Protein AF-A0A7C5IDV8-F1 (afdb_monomer)

Solvent-accessible surface area (backbone atoms only — not comparable to full-atom values): 4995 Å² total; per-residue (Å²): 118,59,30,36,24,39,44,40,8,59,72,48,47,65,60,48,53,56,54,61,72,69,51,77,90,76,62,47,75,49,78,47,71,43,104,42,58,59,42,65,75,40,36,34,64,58,48,46,72,69,51,90,65,52,85,86,29,63,30,35,35,36,46,35,51,42,41,82,58,50,60,66,36,18,71,72,57,75,33,55,52,45,71,42,60,79,72,133

Mean predicted aligned error: 2.69 Å

Nearest PDB structures (foldseek):
  3kxl-assembly1_A  TM=4.896E-01  e=7.853E-01  Saccharolobus solfataricus
  3kxk-assembly1_A  TM=5.030E-01  e=1.680E+00  Saccharolobus solfataricus
  6fba-assembly1_B  TM=4.247E-01  e=6.494E-01  Plasmodium falciparum
  7zid-assembly1_A  TM=4.819E-01  e=1.577E+00  Plasmodium falciparum 3D7
  7zid-assembly1_B  TM=3.974E-01  e=3.372E+00  Plasmodium falciparum 3D7

Structure (mmCIF, N/CA/C/O backbone):
data_AF-A0A7C5IDV8-F1
#
_entry.id   AF-A0A7C5IDV8-F1
#
loop_
_atom_site.group_PDB
_atom_site.id
_atom_site.type_symbol
_atom_site.label_atom_id
_atom_site.label_alt_id
_atom_site.label_comp_id
_atom_site.label_asym_id
_atom_site.label_entity_id
_atom_site.label_seq_id
_atom_site.pdbx_PDB_ins_code
_atom_site.Cartn_x
_atom_site.Cartn_y
_atom_site.Cartn_z
_atom_site.occupancy
_atom_site.B_iso_or_equiv
_atom_site.auth_seq_id
_atom_site.auth_comp_id
_atom_site.auth_asym_id
_atom_site.auth_atom_id
_atom_site.pdbx_PDB_model_num
ATOM 1 N N . MET A 1 1 ? -15.792 -0.076 12.082 1.00 77.75 1 MET A N 1
ATOM 2 C CA . MET A 1 1 ? -15.204 1.141 11.477 1.00 77.75 1 MET A CA 1
ATOM 3 C C . MET A 1 1 ? -14.556 0.730 10.164 1.00 77.75 1 MET A C 1
ATOM 5 O O . MET A 1 1 ? -14.187 -0.436 10.086 1.00 77.75 1 MET A O 1
ATOM 9 N N . PRO A 1 2 ? -14.465 1.596 9.138 1.00 88.38 2 PRO A N 1
ATOM 10 C CA . PRO A 1 2 ? -13.808 1.216 7.888 1.00 88.38 2 PRO A CA 1
ATOM 11 C C . PRO A 1 2 ? -12.342 0.854 8.150 1.00 88.38 2 PRO A C 1
ATOM 13 O O . PRO A 1 2 ? -11.669 1.553 8.918 1.00 88.38 2 PRO A O 1
ATOM 16 N N . ARG A 1 3 ? -11.863 -0.232 7.535 1.00 95.38 3 ARG A N 1
ATOM 17 C CA . ARG A 1 3 ? -10.475 -0.700 7.646 1.00 95.38 3 ARG A CA 1
ATOM 18 C C . ARG A 1 3 ? -9.732 -0.547 6.330 1.00 95.38 3 ARG A C 1
ATOM 20 O O . ARG A 1 3 ? -10.162 -1.082 5.310 1.00 95.38 3 ARG A O 1
ATOM 27 N N . CYS A 1 4 ? -8.595 0.142 6.362 1.00 96.81 4 CYS A N 1
ATOM 28 C CA . CYS A 1 4 ? -7.764 0.360 5.180 1.00 96.81 4 CYS A CA 1
ATOM 29 C C . CYS A 1 4 ? -6.372 -0.263 5.336 1.00 96.81 4 CYS A C 1
ATOM 31 O O . CYS A 1 4 ? -5.670 -0.022 6.321 1.00 96.81 4 CYS A O 1
ATOM 33 N N . LEU A 1 5 ? -5.949 -1.025 4.330 1.00 98.19 5 LEU A N 1
ATOM 34 C CA . LEU A 1 5 ? -4.586 -1.525 4.224 1.00 98.19 5 LEU A CA 1
ATOM 35 C C . LEU A 1 5 ? -3.745 -0.564 3.382 1.00 98.19 5 LEU A C 1
ATOM 37 O O . LEU A 1 5 ? -3.944 -0.446 2.172 1.00 98.19 5 LEU A O 1
ATOM 41 N N . PHE A 1 6 ? -2.751 0.068 3.994 1.00 97.75 6 PHE A N 1
ATOM 42 C CA . PHE A 1 6 ? -1.803 0.919 3.284 1.00 97.75 6 PHE A CA 1
ATOM 43 C C . PHE A 1 6 ? -0.603 0.106 2.803 1.00 97.75 6 PHE A C 1
ATOM 45 O O . PHE A 1 6 ? 0.095 -0.533 3.592 1.00 97.75 6 PHE A O 1
ATOM 52 N N . VAL A 1 7 ? -0.321 0.166 1.505 1.00 97.94 7 VAL A N 1
ATOM 53 C CA . VAL A 1 7 ? 0.810 -0.525 0.879 1.00 97.94 7 VAL A CA 1
ATOM 54 C C . VAL A 1 7 ? 1.966 0.448 0.695 1.00 97.94 7 VAL A C 1
ATOM 56 O O . VAL A 1 7 ? 1.796 1.549 0.174 1.00 97.94 7 VAL A O 1
ATOM 59 N N . THR A 1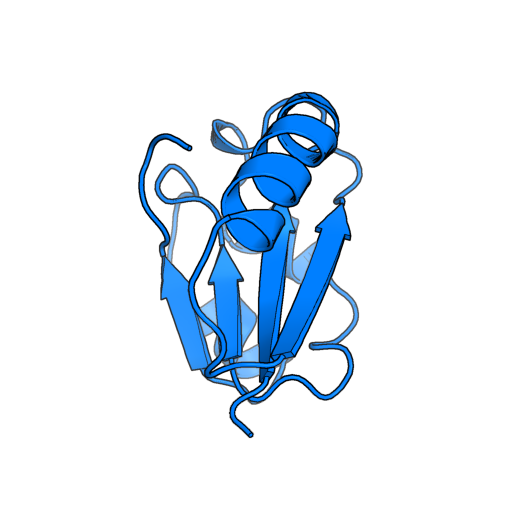 8 ? 3.172 0.049 1.095 1.00 97.69 8 THR A N 1
ATOM 60 C CA . THR A 1 8 ? 4.365 0.892 0.957 1.00 97.69 8 THR A CA 1
ATOM 61 C C . THR A 1 8 ? 5.646 0.078 0.766 1.00 97.69 8 THR A C 1
ATOM 63 O O . THR A 1 8 ? 5.652 -1.149 0.851 1.00 97.69 8 THR A O 1
ATOM 66 N N . GLY A 1 9 ? 6.747 0.774 0.480 1.00 97.00 9 GLY A N 1
ATOM 67 C CA . GLY A 1 9 ? 8.103 0.221 0.495 1.00 97.00 9 GLY A CA 1
ATOM 68 C C . GLY A 1 9 ? 8.824 0.513 1.814 1.00 97.00 9 GLY A C 1
ATOM 69 O O . GLY A 1 9 ? 8.367 1.308 2.638 1.00 97.00 9 GLY A O 1
ATOM 70 N N . ARG A 1 10 ? 9.999 -0.093 2.007 1.00 97.56 10 ARG A N 1
ATOM 71 C CA . ARG A 1 10 ? 10.756 -0.022 3.271 1.00 97.56 10 ARG A CA 1
ATOM 72 C C . ARG A 1 10 ? 11.098 1.403 3.715 1.00 97.56 10 ARG A C 1
ATOM 74 O O . ARG A 1 10 ? 10.987 1.701 4.900 1.00 97.56 10 ARG A O 1
ATOM 81 N N . LEU A 1 11 ? 11.495 2.284 2.791 1.00 96.19 11 LEU A N 1
ATOM 82 C CA . LEU A 1 11 ? 11.961 3.633 3.145 1.00 96.19 11 LEU A CA 1
ATOM 83 C C . LEU A 1 11 ? 10.839 4.547 3.652 1.00 96.19 11 LEU A C 1
ATOM 85 O O . LEU A 1 11 ? 11.078 5.415 4.484 1.00 96.19 11 LEU A O 1
ATOM 89 N N . ALA A 1 12 ? 9.613 4.344 3.171 1.00 96.12 12 ALA A N 1
ATOM 90 C CA . ALA A 1 12 ? 8.474 5.190 3.511 1.00 96.12 12 ALA A CA 1
ATOM 91 C C . ALA A 1 12 ? 7.669 4.668 4.714 1.00 96.12 12 ALA A C 1
ATOM 93 O O . ALA A 1 12 ? 6.831 5.398 5.237 1.00 96.12 12 ALA A O 1
ATOM 94 N N . ALA A 1 13 ? 7.930 3.445 5.192 1.00 96.75 13 ALA A N 1
ATOM 95 C CA . ALA A 1 13 ? 7.139 2.799 6.241 1.00 96.75 13 ALA A CA 1
ATOM 96 C C . ALA A 1 13 ? 7.042 3.618 7.541 1.00 96.75 13 ALA A C 1
ATOM 98 O O . ALA A 1 13 ? 5.952 3.793 8.084 1.00 96.75 13 ALA A O 1
ATOM 99 N N . GLN A 1 14 ? 8.163 4.165 8.025 1.00 97.25 14 GLN A N 1
ATOM 100 C CA . GLN A 1 14 ? 8.167 4.976 9.251 1.00 97.25 14 GLN A CA 1
ATOM 101 C C . GLN A 1 14 ? 7.468 6.326 9.057 1.00 97.25 14 GLN A C 1
ATOM 103 O O . GLN A 1 14 ? 6.719 6.767 9.929 1.00 97.25 14 GLN A O 1
ATOM 108 N N . SER A 1 15 ? 7.671 6.971 7.906 1.00 96.44 15 SER A N 1
ATOM 109 C CA . SER A 1 15 ? 6.999 8.231 7.577 1.00 96.44 15 SER A CA 1
ATOM 110 C C . SER A 1 15 ? 5.489 8.044 7.465 1.00 96.44 15 SER A C 1
ATOM 112 O O . SER A 1 15 ? 4.752 8.790 8.101 1.00 96.44 15 SER A O 1
ATOM 114 N N . LEU A 1 16 ? 5.040 6.997 6.767 1.00 96.81 16 LEU A N 1
ATOM 115 C CA . LEU A 1 16 ? 3.627 6.642 6.642 1.00 96.81 16 LEU A CA 1
ATOM 116 C C . LEU A 1 16 ? 3.001 6.382 8.014 1.00 96.81 16 LEU A C 1
ATOM 118 O O . LEU A 1 16 ? 1.975 6.973 8.335 1.00 96.81 16 LEU A O 1
ATOM 122 N N . LYS A 1 17 ? 3.647 5.571 8.862 1.00 96.81 17 LYS A N 1
ATOM 123 C CA . LYS A 1 17 ? 3.161 5.299 10.224 1.00 96.81 17 LYS A CA 1
ATOM 124 C C . LYS A 1 17 ? 2.970 6.588 11.029 1.00 96.81 17 LYS A C 1
ATOM 126 O O . LYS A 1 17 ? 1.952 6.755 11.700 1.00 96.81 17 LYS A O 1
ATOM 131 N N . ARG A 1 18 ? 3.927 7.519 10.946 1.00 96.69 18 ARG A N 1
ATOM 132 C CA . ARG A 1 18 ? 3.825 8.832 11.602 1.00 96.69 18 ARG A CA 1
ATOM 133 C C . ARG A 1 18 ? 2.683 9.682 11.051 1.00 96.69 18 ARG A C 1
ATOM 135 O O . ARG A 1 18 ? 2.061 10.387 11.837 1.00 96.69 18 ARG A O 1
ATOM 142 N N . THR A 1 19 ? 2.441 9.656 9.742 1.00 95.38 19 THR A N 1
ATOM 143 C CA . THR A 1 19 ? 1.323 10.381 9.122 1.00 95.38 19 THR A CA 1
ATOM 144 C C . THR A 1 19 ? -0.008 9.804 9.600 1.00 95.38 19 THR A C 1
ATOM 146 O O . THR A 1 19 ? -0.827 10.552 10.125 1.00 95.38 19 THR A O 1
ATOM 149 N N . LEU A 1 20 ? -0.180 8.479 9.550 1.00 95.00 20 LEU A N 1
ATOM 150 C CA . LEU A 1 20 ? -1.415 7.802 9.968 1.00 95.00 20 LEU A CA 1
ATOM 151 C C . LEU A 1 20 ? -1.722 7.981 11.462 1.00 95.00 20 LEU A C 1
ATOM 153 O O . LEU A 1 20 ? -2.873 8.155 11.833 1.00 95.00 20 LEU A O 1
ATOM 157 N N . THR A 1 21 ? -0.699 8.023 12.321 1.00 94.50 21 THR A N 1
ATOM 158 C CA . THR A 1 21 ? -0.876 8.257 13.772 1.00 94.50 21 THR A CA 1
ATOM 159 C C . THR A 1 21 ? -1.371 9.676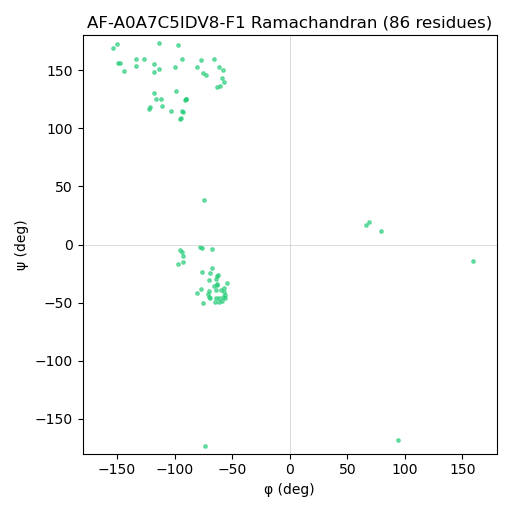 14.091 1.00 94.50 21 THR A C 1
ATOM 161 O O . THR A 1 21 ? -1.884 9.922 15.176 1.00 94.50 21 THR A O 1
ATOM 164 N N . LYS A 1 22 ? -1.196 10.632 13.171 1.00 94.31 22 LYS A N 1
ATOM 165 C CA . LYS A 1 22 ? -1.672 12.016 13.324 1.00 94.31 22 LYS A CA 1
ATOM 166 C C . LYS A 1 22 ? -3.050 12.243 12.708 1.00 94.31 22 LYS A C 1
ATOM 168 O O . LYS A 1 22 ? -3.569 13.353 12.812 1.00 94.31 22 LYS A O 1
ATOM 173 N N . MET A 1 23 ? -3.600 11.249 12.011 1.00 90.00 23 MET A N 1
ATOM 174 C CA . MET A 1 23 ? -4.929 11.369 11.429 1.00 90.00 23 MET A CA 1
ATOM 175 C C . MET A 1 23 ? -5.983 11.304 12.539 1.00 90.00 23 MET A C 1
ATOM 177 O O . MET A 1 23 ? -5.768 10.618 13.538 1.00 90.00 23 MET A O 1
ATOM 181 N N . PRO A 1 24 ? -7.096 12.040 12.396 1.00 87.06 24 PRO A N 1
ATOM 182 C CA . PRO A 1 24 ? -8.186 11.984 13.359 1.00 87.06 24 PRO A CA 1
ATOM 183 C C . PRO A 1 24 ? -8.786 10.577 13.428 1.00 87.06 24 PRO A C 1
ATOM 185 O O . PRO A 1 24 ? -8.778 9.836 12.441 1.00 87.06 24 PRO A O 1
ATOM 188 N N . ASP A 1 25 ? -9.350 10.246 14.588 1.00 82.62 25 ASP A N 1
ATOM 189 C CA . ASP A 1 25 ? -10.092 9.005 14.781 1.00 82.62 25 ASP A CA 1
ATOM 190 C C . ASP A 1 25 ? -11.253 8.912 13.776 1.00 82.62 25 ASP A C 1
ATOM 192 O O . ASP A 1 25 ? -11.936 9.899 13.488 1.00 82.62 25 ASP A O 1
ATOM 196 N N . GLY A 1 26 ? -11.486 7.718 13.229 1.00 84.81 26 GLY A N 1
ATOM 197 C CA . GLY A 1 26 ? -12.557 7.501 12.249 1.00 84.81 26 GLY A CA 1
ATOM 198 C C . GLY A 1 26 ? -12.386 6.270 11.362 1.00 84.81 26 GLY A C 1
ATOM 199 O O . GLY A 1 26 ? -13.346 5.840 10.724 1.00 84.81 26 GLY A O 1
ATOM 200 N N . PHE A 1 27 ? -11.194 5.677 11.342 1.00 90.25 27 PHE A N 1
ATOM 201 C CA . PHE A 1 27 ? -10.909 4.447 10.614 1.00 90.25 27 PHE A CA 1
ATOM 202 C C . PHE A 1 27 ? -9.820 3.639 11.322 1.00 90.25 27 PHE A C 1
ATOM 204 O O . PHE A 1 27 ? -9.007 4.175 12.074 1.00 90.25 27 PHE A O 1
ATOM 211 N N . GLU A 1 28 ? -9.813 2.342 11.062 1.00 94.38 28 GLU A N 1
ATOM 212 C CA . GLU A 1 28 ? -8.751 1.430 11.473 1.00 94.38 28 GLU A CA 1
ATOM 213 C C . GLU A 1 28 ? -7.821 1.177 10.280 1.00 94.38 28 GLU A C 1
ATOM 215 O O . GLU A 1 28 ? -8.238 1.263 9.120 1.00 94.38 28 GLU A O 1
ATOM 220 N N . TYR A 1 29 ? -6.548 0.868 10.532 1.00 96.12 29 TYR A N 1
ATOM 221 C CA . TYR A 1 29 ? -5.603 0.642 9.445 1.00 96.12 29 TYR A CA 1
ATOM 222 C C . TYR A 1 29 ? -4.530 -0.393 9.749 1.00 96.12 29 TYR A C 1
ATOM 224 O O . TYR A 1 29 ? -4.133 -0.610 10.894 1.00 96.12 29 TYR A O 1
ATOM 232 N N . GLU A 1 30 ? -4.004 -0.960 8.670 1.00 96.88 30 GLU A N 1
ATOM 233 C CA . GLU A 1 30 ? -2.813 -1.801 8.658 1.00 96.88 30 GLU A CA 1
ATOM 234 C C . GLU A 1 30 ? -1.802 -1.273 7.635 1.00 96.88 30 GLU A C 1
ATOM 236 O O . GLU A 1 30 ? -2.151 -0.529 6.717 1.00 96.88 30 GLU A O 1
ATOM 241 N N . ILE A 1 31 ? -0.529 -1.651 7.788 1.00 97.50 31 ILE A N 1
ATOM 242 C CA . ILE A 1 31 ? 0.540 -1.282 6.850 1.00 97.50 31 ILE A CA 1
ATOM 243 C C . ILE A 1 31 ? 1.192 -2.554 6.308 1.00 97.5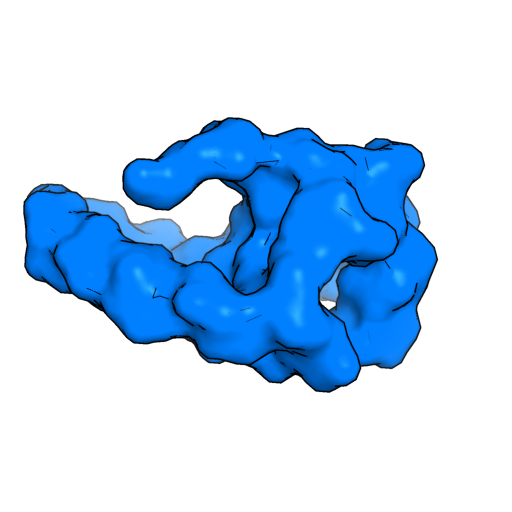0 31 ILE A C 1
ATOM 245 O O . ILE A 1 31 ? 1.848 -3.285 7.050 1.00 97.50 31 ILE A O 1
ATOM 249 N N . ALA A 1 32 ? 1.082 -2.772 4.999 1.00 98.12 32 ALA A N 1
ATOM 250 C CA . ALA A 1 32 ? 1.832 -3.788 4.273 1.00 98.12 32 ALA A CA 1
ATOM 251 C C . ALA A 1 32 ? 3.120 -3.181 3.698 1.00 98.12 32 ALA A C 1
ATOM 253 O O . ALA A 1 32 ? 3.090 -2.334 2.802 1.00 98.12 32 ALA A O 1
ATOM 254 N N . ILE A 1 33 ? 4.268 -3.640 4.198 1.00 97.88 33 ILE A N 1
ATOM 255 C CA . ILE A 1 33 ? 5.583 -3.262 3.670 1.00 97.88 33 ILE A CA 1
ATOM 256 C C . ILE A 1 33 ? 6.016 -4.331 2.668 1.00 97.88 33 ILE A C 1
ATOM 258 O O . ILE A 1 33 ? 6.378 -5.442 3.053 1.00 97.88 33 ILE A O 1
ATOM 262 N N . LEU A 1 34 ? 5.993 -3.994 1.381 1.00 97.69 34 LEU A N 1
ATOM 263 C CA . LEU A 1 34 ? 6.439 -4.902 0.325 1.00 97.69 34 LEU A CA 1
ATOM 264 C C . LEU A 1 34 ? 7.975 -4.962 0.260 1.00 97.69 34 LEU A C 1
ATOM 266 O O . LEU A 1 34 ? 8.647 -4.021 0.700 1.00 97.69 34 LEU A O 1
ATOM 270 N N . PRO A 1 35 ? 8.573 -6.022 -0.322 1.00 96.75 35 PRO A N 1
ATOM 271 C CA . PRO A 1 35 ? 10.025 -6.211 -0.347 1.00 96.75 35 PRO A CA 1
ATOM 272 C C . PRO A 1 35 ? 10.769 -5.296 -1.344 1.00 96.75 35 PRO A C 1
ATOM 274 O O . PRO A 1 35 ? 11.803 -5.671 -1.893 1.00 96.75 35 PRO A O 1
ATOM 277 N N . ILE A 1 36 ? 10.345 -4.038 -1.482 1.00 95.56 36 ILE A N 1
ATOM 278 C CA . ILE A 1 36 ? 10.986 -2.982 -2.274 1.00 95.56 36 ILE A CA 1
ATOM 279 C C . ILE A 1 36 ? 11.425 -1.813 -1.382 1.00 95.56 36 ILE A C 1
ATOM 281 O O . ILE A 1 36 ? 10.798 -1.510 -0.367 1.00 95.56 36 ILE A O 1
ATOM 285 N N . SER A 1 37 ? 12.516 -1.132 -1.743 1.00 94.44 37 SER A N 1
ATOM 286 C CA . SER A 1 37 ? 12.992 0.028 -0.974 1.00 94.44 37 SER A CA 1
ATOM 287 C C . SER A 1 37 ? 12.125 1.266 -1.216 1.00 94.44 37 SER A C 1
ATOM 289 O O . SER A 1 37 ? 11.662 1.883 -0.257 1.00 94.44 37 SER A O 1
ATOM 291 N N . VAL A 1 38 ? 11.882 1.610 -2.485 1.00 91.19 38 VAL A N 1
ATOM 292 C CA . VAL A 1 38 ? 11.154 2.818 -2.899 1.00 91.19 38 VAL A CA 1
ATOM 293 C C . VAL A 1 38 ? 9.809 2.430 -3.493 1.00 91.19 38 VAL A C 1
ATOM 295 O O . VAL A 1 38 ? 9.743 1.745 -4.509 1.00 91.19 38 VAL A O 1
ATOM 298 N N . ALA A 1 39 ? 8.737 2.911 -2.870 1.00 87.69 39 ALA A N 1
ATOM 299 C CA . ALA A 1 39 ? 7.376 2.574 -3.258 1.00 87.69 39 ALA A CA 1
ATOM 300 C C . ALA A 1 39 ? 7.013 3.115 -4.660 1.00 87.69 39 ALA A C 1
ATOM 302 O O . ALA A 1 39 ? 6.356 2.435 -5.435 1.00 87.69 39 ALA A O 1
ATOM 303 N N . GLY A 1 40 ? 7.514 4.294 -5.042 1.00 89.06 40 GLY A N 1
ATOM 304 C CA . GLY A 1 40 ? 7.251 4.887 -6.362 1.00 89.06 40 GLY A CA 1
ATOM 305 C C . GLY A 1 40 ? 7.859 4.146 -7.561 1.00 89.06 40 GLY A C 1
ATOM 306 O O . GLY A 1 40 ? 7.618 4.541 -8.697 1.00 89.06 40 GLY A O 1
ATOM 307 N N . LEU A 1 41 ? 8.641 3.086 -7.330 1.00 90.50 41 LEU A N 1
ATOM 308 C CA . LEU A 1 41 ? 9.176 2.223 -8.388 1.00 90.50 41 LEU A CA 1
ATOM 309 C C . LEU A 1 41 ? 8.312 0.979 -8.645 1.00 90.50 41 LEU A C 1
ATOM 311 O O . LEU A 1 41 ? 8.623 0.213 -9.553 1.00 90.50 41 LEU A O 1
ATOM 315 N N . MET A 1 42 ? 7.259 0.753 -7.853 1.00 92.75 42 MET A N 1
ATOM 316 C CA . MET A 1 42 ? 6.391 -0.412 -8.020 1.00 92.75 42 MET A CA 1
ATOM 317 C C . MET A 1 42 ? 5.367 -0.204 -9.145 1.00 92.75 42 MET A C 1
ATOM 319 O O . MET A 1 42 ? 4.909 0.912 -9.405 1.00 92.75 42 MET A O 1
ATOM 323 N N . ASP A 1 43 ? 4.935 -1.300 -9.759 1.00 96.69 43 ASP A N 1
ATOM 324 C CA . ASP A 1 43 ? 3.725 -1.349 -10.570 1.00 96.69 43 ASP A CA 1
ATOM 325 C C . ASP A 1 43 ? 2.666 -2.249 -9.912 1.00 96.69 43 ASP A C 1
ATOM 327 O O . ASP A 1 43 ? 2.890 -2.896 -8.885 1.00 96.69 43 ASP A O 1
ATOM 331 N N . THR A 1 44 ? 1.472 -2.255 -10.488 1.00 97.38 44 THR A N 1
ATOM 332 C CA . THR A 1 44 ? 0.332 -3.032 -9.988 1.00 97.38 44 THR A CA 1
ATOM 333 C C . THR A 1 44 ? 0.581 -4.540 -10.033 1.00 97.38 44 THR A C 1
ATOM 335 O O . THR A 1 44 ? 0.058 -5.255 -9.180 1.00 97.38 44 THR A O 1
ATOM 338 N N . ARG A 1 45 ? 1.436 -5.026 -10.946 1.00 97.25 45 ARG A N 1
ATOM 339 C CA . ARG A 1 45 ? 1.854 -6.435 -10.999 1.00 97.25 45 ARG A CA 1
ATOM 340 C C . ARG A 1 45 ? 2.740 -6.790 -9.814 1.00 97.25 45 ARG A C 1
ATOM 342 O O . ARG A 1 45 ? 2.471 -7.784 -9.152 1.00 97.25 45 ARG A O 1
ATOM 349 N N . PHE A 1 46 ? 3.728 -5.954 -9.495 1.00 97.81 46 PHE A N 1
ATOM 350 C CA . PHE A 1 46 ? 4.586 -6.135 -8.326 1.00 97.81 46 PHE A CA 1
ATOM 351 C C . PHE A 1 46 ? 3.761 -6.187 -7.038 1.00 97.81 46 PHE A C 1
ATOM 353 O O . PHE A 1 46 ? 3.974 -7.071 -6.208 1.00 97.81 46 PHE A O 1
ATOM 360 N N . VAL A 1 47 ? 2.789 -5.280 -6.882 1.00 97.75 47 VAL A N 1
ATOM 361 C CA . VAL A 1 47 ? 1.883 -5.306 -5.723 1.00 97.75 47 VAL A CA 1
ATOM 362 C C . VAL A 1 47 ? 1.082 -6.599 -5.696 1.00 97.75 47 VAL A C 1
ATOM 364 O O . VAL A 1 47 ? 1.057 -7.264 -4.668 1.00 97.75 47 VAL A O 1
ATOM 367 N N . ALA A 1 48 ? 0.459 -6.986 -6.808 1.00 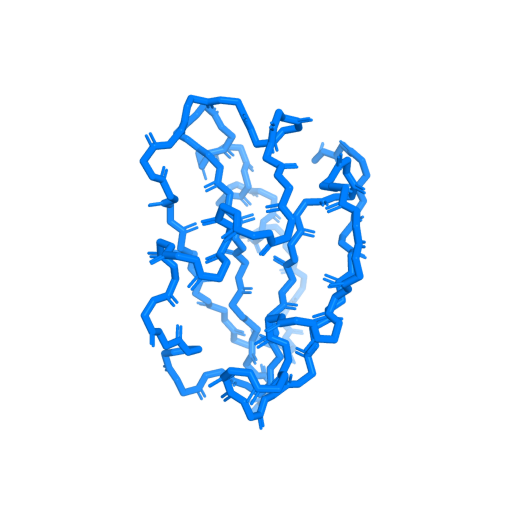97.00 48 ALA A N 1
ATOM 368 C CA . ALA A 1 48 ? -0.328 -8.209 -6.859 1.00 97.00 48 ALA A CA 1
ATOM 369 C C . ALA A 1 48 ? 0.513 -9.472 -6.646 1.00 97.00 48 ALA A C 1
ATOM 371 O O . ALA A 1 48 ? -0.003 -10.439 -6.107 1.00 97.00 48 ALA A O 1
ATOM 372 N N . GLU A 1 49 ? 1.789 -9.497 -7.017 1.00 97.00 49 GLU A N 1
ATOM 373 C CA . GLU A 1 49 ? 2.677 -10.632 -6.752 1.00 97.00 49 GLU A CA 1
ATOM 374 C C . GLU A 1 49 ? 3.028 -10.739 -5.259 1.00 97.00 49 GLU A C 1
ATOM 376 O O . GLU A 1 49 ? 2.967 -11.823 -4.681 1.00 97.00 49 GLU A O 1
ATOM 381 N N . HIS A 1 50 ? 3.320 -9.607 -4.612 1.00 97.56 50 HIS A N 1
ATOM 382 C CA . HIS A 1 50 ? 3.876 -9.576 -3.255 1.00 97.56 50 HIS A CA 1
ATOM 383 C C . HIS A 1 50 ? 2.840 -9.370 -2.146 1.00 97.56 50 HIS A C 1
ATOM 385 O O . HIS A 1 50 ? 3.133 -9.622 -0.976 1.00 97.56 50 HIS A O 1
ATOM 391 N N . LEU A 1 51 ? 1.634 -8.910 -2.481 1.00 97.62 51 LEU A N 1
ATOM 392 C CA . LEU A 1 51 ? 0.543 -8.737 -1.533 1.00 97.62 51 LEU A CA 1
ATOM 393 C C . LEU A 1 51 ? -0.357 -9.976 -1.545 1.00 97.62 51 LEU A C 1
ATOM 395 O O . LEU A 1 51 ? -1.068 -10.253 -2.516 1.00 97.62 51 LEU A O 1
ATOM 399 N N . ALA A 1 52 ? -0.297 -10.751 -0.462 1.00 94.25 52 ALA A N 1
ATOM 400 C CA . ALA A 1 52 ? -1.002 -12.025 -0.355 1.00 94.25 52 ALA A CA 1
ATOM 401 C C . ALA A 1 52 ? -2.504 -11.867 -0.066 1.00 94.25 52 ALA A C 1
ATOM 403 O O . ALA A 1 52 ? -3.305 -12.629 -0.596 1.00 94.25 52 ALA A O 1
ATOM 404 N N . SER A 1 53 ? -2.886 -10.895 0.766 1.00 96.31 53 SER A N 1
ATOM 405 C CA . SER A 1 53 ? -4.280 -10.634 1.149 1.00 96.31 53 SER A CA 1
ATOM 406 C C . SER A 1 53 ? -4.478 -9.165 1.540 1.00 96.31 53 SER A C 1
ATOM 408 O O . SER A 1 53 ? -3.496 -8.448 1.743 1.00 96.31 53 SER A O 1
ATOM 410 N N . SER A 1 54 ? -5.733 -8.729 1.691 1.00 96.50 54 SER A N 1
ATOM 411 C CA . SER A 1 54 ? -6.076 -7.418 2.263 1.00 96.50 54 SER A CA 1
ATOM 412 C C . SER A 1 54 ? -5.983 -7.367 3.796 1.00 96.50 54 SER A C 1
ATOM 414 O O . SER A 1 54 ? -6.262 -6.326 4.381 1.00 96.50 54 SER A O 1
ATOM 416 N N . GLY A 1 55 ? -5.648 -8.475 4.472 1.00 93.31 55 GLY A N 1
ATOM 417 C CA . GLY A 1 55 ? -5.626 -8.536 5.941 1.00 93.31 55 GLY A CA 1
ATOM 418 C C . GLY A 1 55 ? -7.008 -8.396 6.599 1.00 93.31 55 GLY A C 1
ATOM 419 O O . GLY A 1 55 ? -7.100 -8.107 7.785 1.00 93.31 55 GLY A O 1
ATOM 420 N N . GLY A 1 56 ? -8.097 -8.577 5.840 1.00 94.88 56 GLY A N 1
ATOM 421 C CA . GLY A 1 56 ? -9.455 -8.303 6.323 1.00 94.88 56 GLY A CA 1
ATOM 422 C C . GLY A 1 56 ? -9.824 -6.816 6.310 1.00 94.88 56 GLY A C 1
ATOM 423 O O . GLY A 1 56 ? -10.836 -6.444 6.895 1.00 94.88 56 GLY A O 1
ATOM 424 N N . CYS A 1 57 ? -9.019 -5.970 5.659 1.00 97.50 57 CYS A N 1
ATOM 425 C CA . CYS A 1 57 ? -9.390 -4.591 5.361 1.00 97.50 57 CYS A CA 1
ATOM 426 C C . CYS A 1 57 ? -10.403 -4.529 4.211 1.00 97.50 57 CYS A C 1
ATOM 428 O O . CYS A 1 57 ? -10.333 -5.328 3.273 1.00 97.50 57 CYS A O 1
ATOM 430 N N . ASP A 1 58 ? -11.292 -3.538 4.272 1.00 95.88 58 ASP A N 1
ATOM 431 C CA . ASP A 1 58 ? -12.341 -3.278 3.279 1.00 95.88 58 ASP A CA 1
ATOM 432 C C . ASP A 1 58 ? -11.778 -2.628 2.005 1.00 95.88 58 ASP A C 1
ATOM 434 O O . ASP A 1 58 ? -12.366 -2.720 0.927 1.00 95.88 58 ASP A O 1
ATOM 438 N N . GLN A 1 59 ? -10.626 -1.962 2.134 1.00 97.19 59 GLN A N 1
ATOM 439 C CA . GLN A 1 59 ? -9.968 -1.223 1.063 1.00 97.19 59 GLN A CA 1
ATOM 440 C C . GLN A 1 59 ? -8.444 -1.347 1.159 1.00 97.19 59 GLN A C 1
ATOM 442 O O . GLN A 1 59 ? -7.874 -1.439 2.250 1.00 97.19 59 GLN A O 1
ATOM 447 N N . VAL A 1 60 ? -7.772 -1.308 0.009 1.00 98.38 60 VAL A N 1
ATOM 448 C CA . VAL A 1 60 ? -6.311 -1.240 -0.098 1.00 98.38 60 VAL A CA 1
ATOM 449 C C . VAL A 1 60 ? -5.910 0.075 -0.757 1.00 98.38 60 VAL A C 1
ATOM 451 O O . VAL A 1 60 ? -6.328 0.378 -1.875 1.00 98.38 60 VAL A O 1
ATOM 454 N N . MET A 1 61 ? -5.043 0.838 -0.097 1.00 97.88 61 MET A N 1
ATOM 455 C CA . MET A 1 61 ? -4.443 2.043 -0.657 1.00 97.88 61 MET A CA 1
ATOM 456 C C . MET A 1 61 ? -3.002 1.771 -1.087 1.00 97.88 61 MET A C 1
ATOM 458 O O . MET A 1 61 ? -2.128 1.513 -0.258 1.00 97.88 61 MET A O 1
ATOM 462 N N . ILE A 1 62 ? -2.741 1.857 -2.392 1.00 97.81 62 ILE A N 1
ATOM 463 C CA . ILE A 1 62 ? -1.390 1.755 -2.962 1.00 97.81 62 ILE A CA 1
ATOM 464 C C . ILE A 1 62 ? -0.754 3.143 -3.127 1.00 97.81 62 ILE A C 1
ATOM 466 O O . ILE A 1 62 ? -1.479 4.135 -3.202 1.00 97.81 62 ILE A O 1
ATOM 470 N N . PRO A 1 63 ? 0.581 3.261 -3.238 1.00 96.56 63 PRO A N 1
ATOM 471 C CA . PRO A 1 63 ? 1.234 4.554 -3.456 1.00 96.56 63 PRO A CA 1
ATOM 472 C C . PRO A 1 63 ? 0.758 5.240 -4.739 1.00 96.56 63 PRO A C 1
ATOM 474 O O . PRO A 1 63 ? 0.584 4.574 -5.765 1.00 96.56 63 PRO A O 1
ATOM 477 N N . GLY A 1 64 ? 0.621 6.570 -4.717 1.00 96.12 64 GLY A N 1
ATOM 478 C CA . GLY A 1 64 ? 0.124 7.337 -5.867 1.00 96.12 64 GLY A CA 1
ATOM 479 C C . GLY A 1 64 ? 0.943 7.129 -7.141 1.00 96.12 64 GLY A C 1
ATOM 480 O O . GLY A 1 64 ? 0.381 6.960 -8.220 1.00 96.12 64 GLY A O 1
ATOM 481 N N . LEU A 1 65 ? 2.264 7.001 -6.986 1.00 95.12 65 LEU A N 1
ATOM 482 C CA . LEU A 1 65 ? 3.224 6.791 -8.075 1.00 95.12 65 LEU A CA 1
ATOM 483 C C . LEU A 1 65 ? 3.257 5.358 -8.643 1.00 95.12 65 LEU A C 1
ATOM 485 O O . LEU A 1 65 ? 4.004 5.099 -9.589 1.00 95.12 65 LEU A O 1
ATOM 489 N N . CYS A 1 66 ? 2.486 4.414 -8.089 1.00 95.38 66 CYS A N 1
ATOM 490 C CA . CYS A 1 66 ? 2.402 3.053 -8.628 1.00 95.38 66 CYS A CA 1
ATOM 491 C C . CYS A 1 66 ? 1.938 3.086 -10.103 1.00 95.38 66 CYS A C 1
ATOM 493 O O . CYS A 1 66 ? 1.184 3.967 -10.495 1.00 95.38 66 CYS A O 1
ATOM 495 N N . ARG A 1 67 ? 2.322 2.150 -10.971 1.00 94.00 67 ARG A N 1
ATOM 496 C 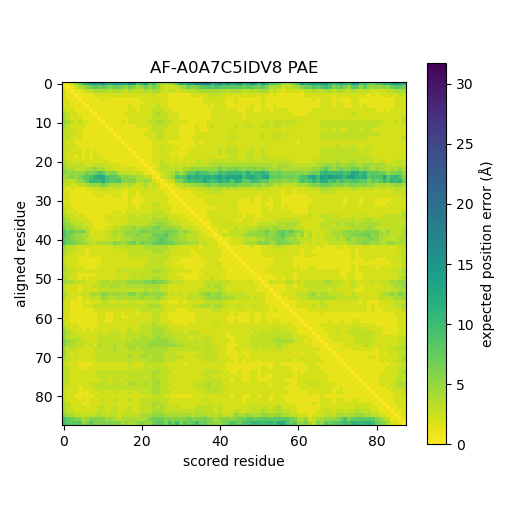CA . ARG A 1 67 ? 1.913 2.179 -12.399 1.00 94.00 67 ARG A CA 1
ATOM 497 C C . ARG A 1 67 ? 0.983 1.025 -12.778 1.00 94.00 67 ARG A C 1
ATOM 499 O O . ARG A 1 67 ? 1.045 -0.050 -12.193 1.00 94.00 67 ARG A O 1
ATOM 506 N N . GLY A 1 68 ? 0.121 1.240 -13.771 1.00 96.19 68 GLY A N 1
ATOM 507 C CA . GLY A 1 68 ? -0.813 0.226 -14.285 1.00 96.19 68 GLY A CA 1
ATOM 508 C C . GLY A 1 68 ? -2.208 0.262 -13.652 1.00 96.19 68 GLY A C 1
ATOM 509 O O . GLY A 1 68 ? -2.573 1.221 -12.973 1.00 96.19 68 GLY A O 1
ATOM 510 N N . GLU A 1 69 ? -3.006 -0.772 -13.898 1.00 96.94 69 GLU A N 1
ATOM 511 C CA . GLU A 1 69 ? -4.423 -0.809 -13.525 1.00 96.94 69 GLU A CA 1
ATOM 512 C C . GLU A 1 69 ? -4.637 -1.396 -12.128 1.00 96.94 69 GLU A C 1
ATOM 514 O O . GLU A 1 69 ? -4.234 -2.524 -11.842 1.00 96.94 69 GLU A O 1
ATOM 519 N N . THR A 1 70 ? -5.314 -0.650 -11.250 1.00 97.44 70 THR A N 1
ATOM 520 C CA . THR A 1 70 ? -5.625 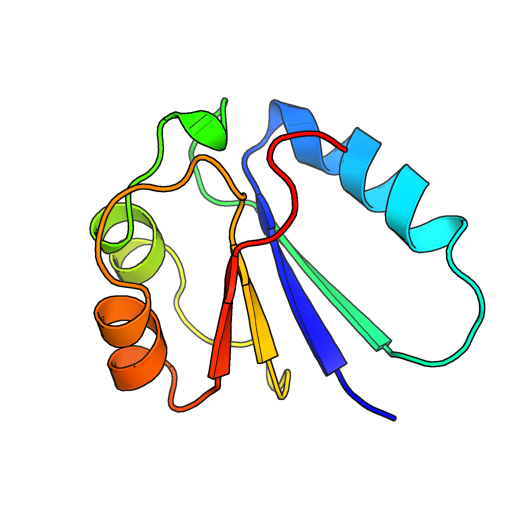-1.103 -9.880 1.00 97.44 70 THR A CA 1
ATOM 521 C C . THR A 1 70 ? -6.511 -2.343 -9.866 1.00 97.44 70 THR A C 1
ATOM 523 O O . THR A 1 70 ? -6.423 -3.145 -8.937 1.00 97.44 70 THR A O 1
ATOM 526 N N . ARG A 1 71 ? -7.302 -2.540 -10.928 1.00 97.06 71 ARG A N 1
ATOM 527 C CA . 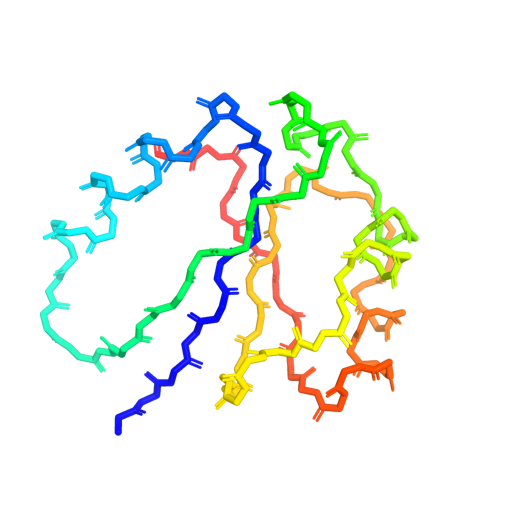ARG A 1 71 ? -8.173 -3.699 -11.120 1.00 97.06 71 ARG A CA 1
ATOM 528 C C . ARG A 1 71 ? -7.427 -5.030 -11.017 1.00 97.06 71 ARG A C 1
ATOM 530 O O . ARG A 1 71 ? -7.969 -5.971 -10.461 1.00 97.06 71 ARG A O 1
ATOM 537 N N . LEU A 1 72 ? -6.159 -5.083 -11.430 1.00 97.25 72 LEU A N 1
ATOM 538 C CA . LEU A 1 72 ? -5.330 -6.287 -11.310 1.00 97.25 72 LEU A CA 1
ATOM 539 C C . LEU A 1 72 ? -5.181 -6.742 -9.847 1.00 97.25 72 LEU A C 1
ATOM 541 O O . LEU A 1 72 ? -5.227 -7.933 -9.550 1.00 97.25 72 LEU A O 1
ATOM 545 N N . ILE A 1 73 ? -5.032 -5.790 -8.926 1.00 98.12 73 ILE A N 1
ATOM 546 C CA . ILE A 1 73 ? -4.940 -6.066 -7.489 1.00 98.12 73 ILE A CA 1
ATOM 547 C C . ILE A 1 73 ? -6.344 -6.285 -6.912 1.00 98.12 73 ILE A C 1
ATOM 549 O O . ILE A 1 73 ? -6.533 -7.196 -6.111 1.00 98.12 73 ILE A O 1
ATOM 553 N N . ALA A 1 74 ? -7.326 -5.478 -7.328 1.00 97.88 74 ALA A N 1
ATOM 554 C CA . ALA A 1 74 ? -8.697 -5.558 -6.822 1.00 97.88 74 ALA A CA 1
ATOM 555 C C . ALA A 1 74 ? -9.340 -6.916 -7.124 1.00 97.88 74 ALA A C 1
ATOM 557 O O . ALA A 1 74 ? -9.870 -7.554 -6.220 1.00 97.88 74 ALA A O 1
ATOM 558 N N . ASP A 1 75 ? -9.206 -7.405 -8.359 1.00 97.38 75 ASP A N 1
ATOM 559 C CA . ASP A 1 75 ? -9.728 -8.706 -8.779 1.00 97.38 75 ASP A CA 1
ATOM 560 C C . ASP A 1 75 ? -9.059 -9.855 -7.999 1.00 97.38 75 ASP A C 1
ATOM 562 O O . ASP A 1 75 ? -9.712 -10.842 -7.669 1.00 97.38 75 ASP A O 1
ATOM 566 N N . LYS A 1 76 ? -7.768 -9.718 -7.650 1.00 97.19 76 LYS A N 1
ATOM 567 C CA . LYS A 1 76 ? -7.043 -10.704 -6.830 1.00 97.19 76 LYS A CA 1
ATOM 568 C C . LYS A 1 76 ? -7.525 -10.711 -5.377 1.00 97.19 76 LYS A C 1
ATOM 570 O O . LYS A 1 76 ? -7.648 -11.777 -4.779 1.00 97.19 76 LYS A O 1
ATOM 575 N N . LEU A 1 77 ? -7.700 -9.531 -4.784 1.00 97.31 77 LEU A N 1
ATOM 576 C CA . LEU A 1 77 ? -7.955 -9.386 -3.348 1.00 97.31 77 LEU A CA 1
ATOM 577 C C . LEU A 1 77 ? -9.446 -9.353 -2.993 1.00 97.31 77 LEU A C 1
ATOM 579 O O . LEU A 1 77 ? -9.781 -9.508 -1.822 1.00 97.31 77 LEU A O 1
ATOM 583 N N . GLY A 1 78 ? -10.329 -9.151 -3.973 1.00 96.94 78 GLY A N 1
ATOM 584 C CA . GLY A 1 78 ? -11.774 -9.048 -3.767 1.00 96.94 78 GLY A CA 1
ATOM 585 C C . GLY A 1 78 ? -12.209 -7.784 -3.020 1.00 96.94 78 GLY A 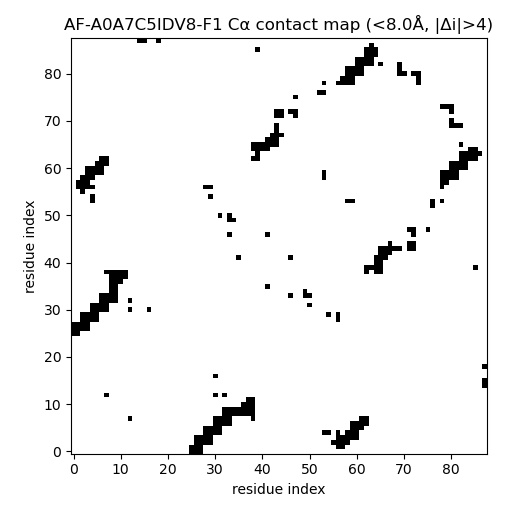C 1
ATOM 586 O O . GLY A 1 78 ? -13.305 -7.756 -2.469 1.00 96.94 78 GLY A O 1
ATOM 587 N N . VAL A 1 79 ? -11.358 -6.755 -2.977 1.00 97.44 79 VAL A N 1
ATOM 588 C CA . VAL A 1 79 ? -11.603 -5.491 -2.268 1.00 97.44 79 VAL A CA 1
ATOM 589 C C . VAL A 1 79 ? -11.257 -4.300 -3.149 1.00 97.44 79 VAL A C 1
ATOM 591 O O . VAL A 1 79 ? -10.501 -4.422 -4.116 1.00 97.44 79 VAL A O 1
ATOM 594 N N . GLU A 1 80 ? -11.801 -3.133 -2.812 1.00 97.38 80 GLU A N 1
ATOM 595 C CA . GLU A 1 80 ? -11.500 -1.905 -3.539 1.00 97.38 80 GLU A CA 1
ATOM 596 C C . GLU A 1 80 ? -10.013 -1.544 -3.401 1.00 97.38 80 GLU A C 1
ATOM 598 O O . GLU A 1 80 ? -9.436 -1.592 -2.312 1.00 97.38 80 GLU A O 1
ATOM 603 N N . VAL A 1 81 ? -9.392 -1.158 -4.519 1.00 98.31 81 VAL A N 1
ATOM 604 C CA . VAL A 1 81 ? -7.999 -0.707 -4.555 1.00 98.31 81 VAL A CA 1
ATOM 605 C C . VAL A 1 81 ? -7.939 0.707 -5.100 1.00 98.31 81 VAL A C 1
ATOM 607 O O . VAL A 1 81 ? -8.268 0.948 -6.266 1.00 98.31 81 VAL A O 1
ATOM 610 N N . ILE A 1 82 ? -7.450 1.627 -4.273 1.00 97.50 82 ILE A N 1
ATOM 611 C CA . ILE A 1 82 ? -7.313 3.042 -4.615 1.00 97.50 82 ILE A CA 1
ATOM 612 C C . ILE A 1 82 ? -5.855 3.488 -4.588 1.00 97.50 82 ILE A C 1
ATOM 614 O O . ILE A 1 82 ? -5.001 2.912 -3.912 1.00 97.50 82 ILE A O 1
ATOM 618 N N . ARG A 1 83 ? -5.570 4.548 -5.341 1.00 96.75 83 ARG A N 1
ATOM 619 C CA . ARG A 1 83 ? -4.263 5.205 -5.355 1.00 96.75 83 ARG A CA 1
ATOM 620 C C . ARG A 1 83 ? -4.259 6.305 -4.306 1.00 96.75 83 ARG A C 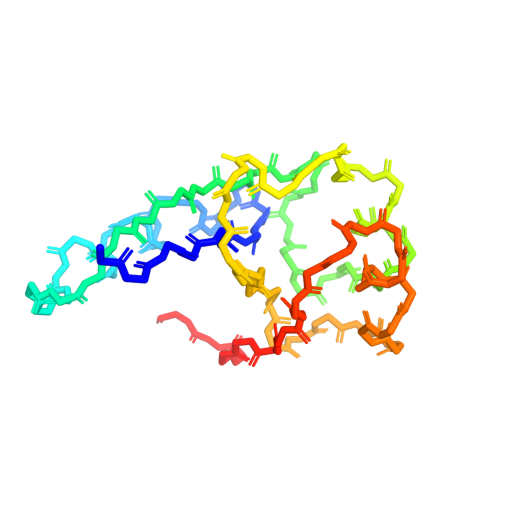1
ATOM 622 O O . ARG A 1 83 ? -5.120 7.178 -4.328 1.00 96.75 83 ARG A O 1
ATOM 629 N N . GLY A 1 84 ? -3.295 6.247 -3.400 1.00 95.31 84 GLY A N 1
ATOM 630 C CA . GLY A 1 84 ? -3.023 7.315 -2.452 1.00 95.31 84 GLY A CA 1
ATOM 631 C C . GLY A 1 84 ? -2.340 8.518 -3.113 1.00 95.31 84 GLY A C 1
ATOM 632 O O . GLY A 1 84 ? -2.158 8.549 -4.333 1.00 95.31 84 GLY A O 1
ATOM 633 N N . PRO A 1 85 ? -1.919 9.507 -2.313 1.00 93.88 85 PRO A N 1
ATOM 634 C CA . PRO A 1 85 ? -1.147 10.637 -2.810 1.00 93.88 85 PRO A CA 1
ATOM 635 C C . PRO A 1 85 ? 0.238 10.199 -3.313 1.00 93.88 85 PRO A C 1
ATOM 637 O O . PRO A 1 85 ? 0.764 9.142 -2.951 1.00 93.88 85 PRO A O 1
ATOM 640 N N . GLU A 1 86 ? 0.852 11.033 -4.154 1.00 90.81 86 GLU A N 1
ATOM 641 C CA . GLU A 1 86 ? 2.220 10.809 -4.642 1.00 90.81 86 GLU A CA 1
ATOM 642 C C . GLU A 1 86 ? 3.273 10.987 -3.536 1.00 90.81 86 GLU A C 1
ATOM 644 O O . GLU A 1 86 ? 4.344 10.388 -3.610 1.00 90.81 86 GLU A O 1
ATOM 649 N N . ASN A 1 87 ? 2.952 11.773 -2.501 1.00 85.94 87 ASN A N 1
ATOM 650 C CA . ASN A 1 87 ? 3.832 12.118 -1.384 1.00 85.94 87 ASN A CA 1
ATOM 651 C C . ASN A 1 87 ? 3.099 11.972 -0.035 1.00 85.94 87 ASN A C 1
ATOM 653 O O . ASN A 1 87 ? 1.873 12.072 0.012 1.00 85.94 87 ASN A O 1
ATOM 657 N N . LEU A 1 88 ? 3.860 11.715 1.038 1.00 82.81 88 LEU A N 1
ATOM 658 C CA . LEU A 1 88 ? 3.378 11.464 2.410 1.00 82.81 88 LEU A CA 1
ATOM 659 C C . LEU A 1 88 ? 3.438 12.683 3.332 1.00 82.81 88 LEU A C 1
ATOM 661 O O . LEU A 1 88 ? 4.314 13.545 3.099 1.00 82.81 88 LEU A O 1
#

Foldseek 3Di:
DAEEEEEFEDQCVVVVVVVVVPDDPDYHYHYHHFDHHGQLVAECVSCQVGPQERPPGQEYEGEQNHDDDVVSNCVSHVHHYYYDYNHD

Radius of gyration: 11.94 Å; Cα contacts (8 Å, |Δi|>4): 167; chains: 1; bounding box: 28×24×29 Å

pLDDT: mean 95.08, std 3.97, range [77.75, 98.38]

Secondary structure (DSSP, 8-state):
--EEEEEE-TTTHHHHHHHHHTSPSS-EEEEEE-S-S-GGG-BHHHHHHH----TT-SEEEE-TT-BS-THHHHHHHTSEEEE--S--

Sequence (88 aa):
MPRCLFVTGRLAAQSLKRTLTKMPDGFEYEIAILPISVAGLMDTRFVAEHLASSGGCDQVMIPGLCRGETRLIADKLGVEVIRGPENL